Protein AF-A0A3S4N6G3-F1 (afdb_monomer)

Organism: Chryseobacterium gleum (NCBI:txid250)

Mean predicted aligned error: 11.29 Å

Radius of gyration: 18.25 Å; Cα contacts (8 Å, |Δi|>4): 34; chains: 1; bounding box: 28×21×59 Å

Solvent-accessible surface area (backbone atoms only — not comparable to full-atom values): 4922 Å² total; per-residue (Å²): 139,83,71,60,64,65,52,52,51,52,50,51,52,51,52,51,52,52,48,51,50,51,50,51,49,51,54,49,51,54,47,55,56,48,60,73,65,45,66,82,90,52,53,70,70,48,54,59,53,55,78,69,55,57,79,93,46,47,66,62,41,53,50,39,25,69,77,70,37,52,62,68,56,30,49,53,51,50,35,70,74,67,71,113

Sequence (84 aa):
MENNIGKSANCAANAFMDFHKALYQCCSLEYNELKKVCDPDDLQNNEELFFLIPDEYNQEFINLVTVGCSIKQAYELLKEAYEF

pLDDT: mean 73.21, std 10.8, range [48.84, 92.44]

Foldseek 3Di:
DPPDPVVVVVVVVVVVVVVVVVVCVVCVVLLVLLCVLEDVVPVPVLVVLVVVDPPVCSVVLSVCSVVPDHSVRSSVVCCVVPVD

Structure (mmCIF, N/CA/C/O backbone):
data_AF-A0A3S4N6G3-F1
#
_entry.id   AF-A0A3S4N6G3-F1
#
loop_
_atom_site.group_PDB
_atom_site.id
_atom_site.type_symbol
_atom_site.label_atom_id
_atom_site.label_alt_id
_atom_site.label_comp_id
_atom_site.label_asym_id
_atom_site.label_entity_id
_atom_site.label_seq_id
_atom_site.pdbx_PDB_ins_code
_atom_site.Cartn_x
_atom_site.Cartn_y
_atom_site.Cartn_z
_atom_site.occupancy
_atom_site.B_iso_or_equiv
_atom_site.auth_seq_id
_atom_site.auth_comp_id
_atom_site.auth_asym_id
_atom_site.auth_atom_id
_atom_site.pdbx_PDB_model_num
ATOM 1 N N . MET A 1 1 ? 12.804 6.933 -44.788 1.00 48.84 1 MET A N 1
ATOM 2 C CA . MET A 1 1 ? 13.271 6.587 -43.424 1.00 48.84 1 MET A CA 1
ATOM 3 C C . MET A 1 1 ? 12.125 6.780 -42.424 1.00 48.84 1 MET A C 1
ATOM 5 O O . MET A 1 1 ? 12.270 7.512 -41.459 1.00 48.84 1 MET A O 1
ATOM 9 N N . GLU A 1 2 ? 10.969 6.144 -42.642 1.00 51.38 2 GLU A N 1
ATOM 10 C CA . GLU A 1 2 ? 9.723 6.524 -41.938 1.00 51.38 2 GLU A CA 1
ATOM 11 C C . GLU A 1 2 ? 9.232 5.515 -40.889 1.00 51.38 2 GLU A C 1
ATOM 13 O O . GLU A 1 2 ? 8.182 5.707 -40.296 1.00 51.38 2 GLU A O 1
ATOM 18 N N . ASN A 1 3 ? 9.989 4.455 -40.588 1.00 52.28 3 ASN A N 1
ATOM 19 C CA . ASN A 1 3 ? 9.461 3.331 -39.798 1.00 52.28 3 ASN A CA 1
ATOM 20 C C . ASN A 1 3 ? 10.023 3.185 -38.372 1.00 52.28 3 ASN A C 1
ATOM 22 O O . ASN A 1 3 ? 9.710 2.208 -37.696 1.00 52.28 3 ASN A O 1
ATOM 26 N N . ASN A 1 4 ? 10.854 4.126 -37.908 1.00 60.28 4 ASN A N 1
ATOM 27 C CA . ASN A 1 4 ? 11.502 4.017 -36.592 1.00 60.28 4 ASN A CA 1
ATOM 28 C C . ASN A 1 4 ? 10.755 4.760 -35.479 1.00 60.28 4 ASN A C 1
ATOM 30 O O . ASN A 1 4 ? 10.669 4.254 -34.368 1.00 60.28 4 ASN A O 1
ATOM 34 N N . ILE A 1 5 ? 10.154 5.917 -35.769 1.00 60.56 5 ILE A N 1
ATOM 35 C CA . ILE A 1 5 ? 9.487 6.734 -34.742 1.00 60.56 5 ILE A CA 1
ATOM 36 C C . ILE A 1 5 ? 8.183 6.072 -34.277 1.00 60.56 5 ILE A C 1
ATOM 38 O O . ILE A 1 5 ? 7.957 5.954 -33.077 1.00 60.56 5 ILE A O 1
ATOM 42 N N . GLY A 1 6 ? 7.365 5.559 -35.205 1.00 64.12 6 GLY A N 1
ATOM 43 C CA . GLY A 1 6 ? 6.119 4.859 -34.865 1.00 64.12 6 GLY A CA 1
ATOM 44 C C . GLY A 1 6 ? 6.344 3.557 -34.087 1.00 64.12 6 GLY A C 1
ATOM 45 O O . GLY A 1 6 ? 5.585 3.243 -33.173 1.00 64.12 6 GLY A O 1
ATOM 46 N N . LYS A 1 7 ? 7.429 2.827 -34.382 1.00 68.12 7 LYS A N 1
ATOM 47 C CA . LYS A 1 7 ? 7.828 1.647 -33.600 1.00 68.12 7 LYS A CA 1
ATOM 48 C C . LYS A 1 7 ? 8.308 2.026 -32.202 1.00 68.12 7 LYS A C 1
ATOM 50 O O . LYS A 1 7 ? 7.856 1.417 -31.240 1.00 68.12 7 LYS A O 1
ATOM 55 N N . SER A 1 8 ? 9.159 3.043 -32.079 1.00 71.06 8 SER A N 1
ATOM 56 C CA . SER A 1 8 ? 9.638 3.511 -30.773 1.00 71.06 8 SER A CA 1
ATOM 57 C C . SER A 1 8 ? 8.510 4.062 -29.898 1.00 71.06 8 SER A C 1
ATOM 59 O O . SER A 1 8 ? 8.472 3.764 -28.708 1.00 71.06 8 SER A O 1
ATOM 61 N N . ALA A 1 9 ? 7.557 4.799 -30.476 1.00 74.06 9 ALA A N 1
ATOM 62 C CA . ALA A 1 9 ? 6.394 5.315 -29.756 1.00 74.06 9 ALA A CA 1
ATOM 63 C C . ALA A 1 9 ? 5.472 4.189 -29.259 1.00 74.06 9 ALA A C 1
ATOM 65 O O . ALA A 1 9 ? 5.061 4.201 -28.102 1.00 74.06 9 ALA A O 1
ATOM 66 N N . ASN A 1 10 ? 5.211 3.174 -30.091 1.00 77.50 10 ASN A N 1
ATOM 67 C CA . ASN A 1 10 ? 4.428 2.007 -29.678 1.00 77.50 10 ASN A CA 1
ATOM 68 C C . ASN A 1 10 ? 5.139 1.180 -28.598 1.00 77.50 10 ASN A C 1
ATOM 70 O O . ASN A 1 10 ? 4.494 0.719 -27.660 1.00 77.50 10 ASN A O 1
ATOM 74 N N . CYS A 1 11 ? 6.463 1.019 -28.682 1.00 79.75 11 CYS A N 1
ATOM 75 C CA . CYS A 1 11 ? 7.232 0.359 -27.627 1.00 79.75 11 CYS A CA 1
ATOM 76 C C . CYS A 1 11 ? 7.161 1.130 -26.301 1.00 79.75 11 CYS A C 1
ATOM 78 O O . CYS A 1 11 ? 6.954 0.514 -25.259 1.00 79.75 11 CYS A O 1
ATOM 80 N N . ALA A 1 12 ? 7.281 2.460 -26.334 1.00 77.56 12 ALA A N 1
ATOM 81 C CA . ALA A 1 12 ? 7.173 3.295 -25.140 1.00 77.56 12 ALA A CA 1
ATOM 82 C C . ALA A 1 12 ? 5.767 3.235 -24.516 1.00 77.56 12 ALA A C 1
ATOM 84 O O . ALA A 1 12 ? 5.645 3.092 -23.302 1.00 77.56 12 ALA A O 1
ATOM 85 N N . ALA A 1 13 ? 4.711 3.278 -25.334 1.00 76.88 13 ALA A N 1
ATOM 86 C CA . ALA A 1 13 ? 3.331 3.162 -24.863 1.00 76.88 13 ALA A CA 1
ATOM 87 C C . ALA A 1 13 ? 3.052 1.798 -24.209 1.00 76.88 13 ALA A C 1
ATOM 89 O O . ALA A 1 13 ? 2.468 1.742 -23.128 1.00 76.88 13 ALA A O 1
ATOM 90 N N . ASN A 1 14 ? 3.526 0.705 -24.814 1.00 84.69 14 ASN A N 1
ATOM 91 C CA . ASN A 1 14 ? 3.381 -0.635 -24.242 1.00 84.69 14 ASN A CA 1
ATOM 92 C C . ASN A 1 14 ? 4.158 -0.778 -22.927 1.00 84.69 14 ASN A C 1
ATOM 94 O O . ASN A 1 14 ? 3.598 -1.253 -21.944 1.00 84.69 14 ASN A O 1
ATOM 98 N N . ALA A 1 15 ? 5.402 -0.292 -22.872 1.00 76.56 15 ALA A N 1
ATOM 99 C CA . ALA A 1 15 ? 6.199 -0.305 -21.646 1.00 76.56 15 ALA A CA 1
ATOM 100 C C . ALA A 1 15 ? 5.533 0.500 -20.517 1.00 76.56 15 ALA A C 1
ATOM 102 O O . ALA A 1 15 ? 5.518 0.066 -19.368 1.00 76.56 15 ALA A O 1
ATOM 103 N N . PHE A 1 16 ? 4.927 1.643 -20.843 1.00 74.69 16 PHE A N 1
ATOM 104 C CA . PHE A 1 16 ? 4.193 2.461 -19.880 1.00 74.69 16 PHE A CA 1
ATOM 105 C C . PHE A 1 16 ? 2.928 1.764 -19.359 1.00 74.69 16 PHE A C 1
ATOM 107 O O . PHE A 1 16 ? 2.644 1.808 -18.161 1.00 74.69 16 PHE A O 1
ATOM 114 N N . MET A 1 17 ? 2.180 1.092 -20.238 1.00 78.94 17 MET A N 1
ATOM 115 C CA . MET A 1 17 ? 1.018 0.297 -19.839 1.00 78.94 17 MET A CA 1
ATOM 116 C C . MET A 1 17 ? 1.408 -0.889 -18.957 1.00 78.94 17 MET A C 1
ATOM 118 O O . MET A 1 17 ? 0.722 -1.170 -17.978 1.00 78.94 17 MET A O 1
ATOM 122 N N . ASP A 1 18 ? 2.494 -1.581 -19.287 1.00 70.88 18 ASP A N 1
ATOM 123 C CA . ASP A 1 18 ? 2.959 -2.726 -18.507 1.00 70.88 18 ASP A CA 1
ATOM 124 C C . ASP A 1 18 ? 3.513 -2.292 -17.146 1.00 70.88 18 ASP A C 1
ATOM 126 O O . ASP A 1 18 ? 3.241 -2.955 -16.148 1.00 70.88 18 ASP A O 1
ATOM 130 N N . PHE A 1 19 ? 4.158 -1.124 -17.070 1.00 75.44 19 PHE A N 1
ATOM 131 C CA . PHE A 1 19 ? 4.503 -0.485 -15.800 1.00 75.44 19 PHE A CA 1
ATOM 132 C C . PHE A 1 19 ? 3.260 -0.201 -14.943 1.00 75.44 19 PHE A C 1
ATOM 134 O O . PHE A 1 19 ? 3.226 -0.586 -13.780 1.00 75.44 19 PHE A O 1
ATOM 141 N N . HIS A 1 20 ? 2.206 0.397 -15.511 1.00 64.19 20 HIS A N 1
ATOM 142 C CA . HIS A 1 20 ? 0.975 0.682 -14.758 1.00 64.19 20 HIS A CA 1
ATOM 143 C C . HIS A 1 20 ? 0.269 -0.589 -14.279 1.00 64.19 20 HIS A C 1
ATOM 145 O O . HIS A 1 20 ? -0.269 -0.61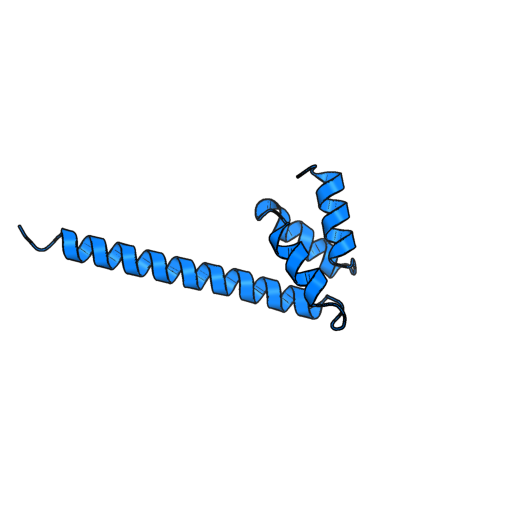2 -13.176 1.00 64.19 20 HIS A O 1
ATOM 151 N N . LYS A 1 21 ? 0.284 -1.662 -15.077 1.00 59.44 21 LYS A N 1
ATOM 152 C CA . LYS A 1 21 ? -0.253 -2.963 -14.657 1.00 59.44 21 LYS A CA 1
ATOM 153 C C . LYS A 1 21 ? 0.565 -3.574 -13.526 1.00 59.44 21 LYS A C 1
ATOM 155 O O . LYS A 1 21 ? -0.029 -4.089 -12.585 1.00 59.44 21 LYS A O 1
ATOM 160 N N . ALA A 1 22 ? 1.894 -3.519 -13.619 1.00 53.16 22 ALA A N 1
ATOM 161 C CA . ALA A 1 22 ? 2.786 -4.027 -12.584 1.00 53.16 22 ALA A CA 1
ATOM 162 C C . ALA A 1 22 ? 2.613 -3.244 -11.276 1.00 53.16 22 ALA A C 1
ATOM 164 O O . ALA A 1 22 ? 2.463 -3.856 -10.224 1.00 53.16 22 ALA A O 1
ATOM 165 N N . LEU A 1 23 ? 2.530 -1.914 -11.361 1.00 59.81 23 LEU A N 1
ATOM 166 C CA . LEU A 1 23 ? 2.237 -1.036 -10.230 1.00 59.81 23 LEU A CA 1
ATOM 167 C C . LEU A 1 23 ? 0.889 -1.396 -9.597 1.00 59.81 23 LEU A C 1
ATOM 169 O O . LEU A 1 23 ? 0.820 -1.667 -8.405 1.00 59.81 23 LEU A O 1
ATOM 173 N N . TYR A 1 24 ? -0.170 -1.499 -10.404 1.00 59.31 24 TYR A N 1
ATOM 174 C CA . TYR A 1 24 ? -1.495 -1.868 -9.911 1.00 59.31 24 TYR A CA 1
ATOM 175 C C . TYR A 1 24 ? -1.521 -3.269 -9.284 1.00 59.31 24 TYR A C 1
ATOM 177 O O . TYR A 1 24 ? -2.180 -3.470 -8.270 1.00 59.31 24 TYR A O 1
ATOM 185 N N . GLN A 1 25 ? -0.802 -4.244 -9.849 1.00 53.66 25 GLN A N 1
ATOM 186 C CA . GLN A 1 25 ? -0.684 -5.581 -9.264 1.00 53.66 25 GLN A CA 1
ATOM 187 C C . GLN A 1 25 ? 0.076 -5.575 -7.942 1.00 53.66 25 GLN A C 1
ATOM 189 O O . GLN A 1 25 ? -0.368 -6.256 -7.023 1.00 53.66 25 GLN A O 1
ATOM 194 N N . CYS A 1 26 ? 1.174 -4.825 -7.837 1.00 55.78 26 CYS A N 1
ATOM 195 C CA . CYS A 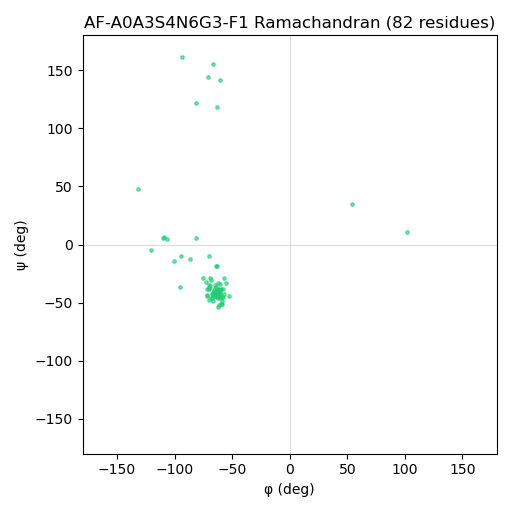1 26 ? 1.947 -4.707 -6.601 1.00 55.78 26 CYS A CA 1
ATOM 196 C C . CYS A 1 26 ? 1.081 -4.083 -5.506 1.00 55.78 26 CYS A C 1
ATOM 198 O O . CYS A 1 26 ? 0.812 -4.733 -4.498 1.00 55.78 26 CYS A O 1
ATOM 200 N N . CYS A 1 27 ? 0.489 -2.917 -5.790 1.00 61.97 27 CYS A N 1
ATOM 201 C CA . CYS A 1 27 ? -0.409 -2.237 -4.863 1.00 61.97 27 CYS A CA 1
ATOM 202 C C . CYS A 1 27 ? -1.627 -3.100 -4.508 1.00 61.97 27 CYS A C 1
ATOM 204 O O . CYS A 1 27 ? -2.060 -3.108 -3.365 1.00 61.97 27 CYS A O 1
ATOM 206 N N . SER A 1 28 ? -2.189 -3.860 -5.456 1.00 61.72 28 SER A N 1
ATOM 207 C CA . SER A 1 28 ? -3.341 -4.731 -5.194 1.00 61.72 28 SER A CA 1
ATOM 208 C C . SER A 1 28 ? -2.980 -5.965 -4.364 1.00 61.72 28 SER A C 1
ATOM 210 O O . SER A 1 28 ? -3.775 -6.379 -3.522 1.00 61.72 28 SER A O 1
ATOM 212 N N . LEU A 1 29 ? -1.814 -6.574 -4.585 1.00 64.81 29 LEU A N 1
ATOM 213 C CA . LEU A 1 29 ? -1.327 -7.701 -3.785 1.00 64.81 29 LEU A CA 1
ATOM 214 C C . LEU A 1 29 ? -1.024 -7.251 -2.358 1.00 64.81 29 LEU A C 1
ATOM 216 O O . LEU A 1 29 ? -1.518 -7.861 -1.415 1.00 64.81 29 LEU A O 1
ATOM 220 N N . GLU A 1 30 ? -0.296 -6.148 -2.212 1.00 66.19 30 GLU A N 1
ATOM 221 C CA . GLU A 1 30 ? 0.045 -5.551 -0.921 1.00 66.19 30 GLU A CA 1
ATOM 222 C C . GLU A 1 30 ? -1.215 -5.107 -0.170 1.00 66.19 30 GLU A C 1
ATOM 224 O O . GLU A 1 30 ? -1.384 -5.444 0.999 1.00 66.19 30 GLU A O 1
ATOM 229 N N . TYR A 1 31 ? -2.171 -4.476 -0.861 1.00 64.69 31 TYR A N 1
ATOM 230 C CA . TYR A 1 31 ? -3.472 -4.113 -0.296 1.00 64.69 31 TYR A CA 1
ATOM 231 C C . TYR A 1 31 ? -4.285 -5.333 0.150 1.00 64.69 31 TYR A C 1
ATOM 233 O O . TYR A 1 31 ? -4.898 -5.320 1.215 1.00 64.69 31 TYR A O 1
ATOM 241 N N . ASN A 1 32 ? -4.308 -6.409 -0.642 1.00 64.88 32 ASN A N 1
ATOM 242 C CA . ASN A 1 32 ? -5.042 -7.623 -0.283 1.00 64.88 32 ASN A CA 1
ATOM 243 C C . ASN A 1 32 ? -4.412 -8.358 0.903 1.00 64.88 32 ASN A C 1
ATOM 245 O O . ASN A 1 32 ? -5.149 -8.925 1.709 1.00 64.88 32 ASN A O 1
ATOM 249 N N . GLU A 1 33 ? -3.083 -8.366 1.016 1.00 66.44 33 GLU A N 1
ATOM 250 C CA . GLU A 1 33 ? -2.415 -8.906 2.199 1.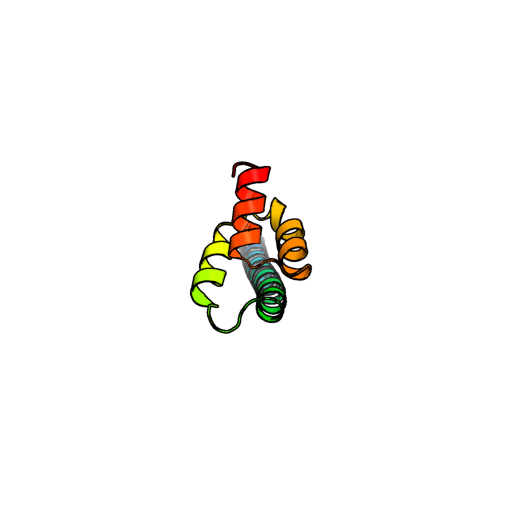00 66.44 33 GLU A CA 1
ATOM 251 C C . GLU A 1 33 ? -2.698 -8.029 3.420 1.00 66.44 33 GLU A C 1
ATOM 253 O O . GLU A 1 33 ? -3.155 -8.555 4.430 1.00 66.44 33 GLU A O 1
ATOM 258 N N . LEU A 1 34 ? -2.590 -6.702 3.306 1.00 64.56 34 LEU A N 1
ATOM 259 C CA . LEU A 1 34 ? -2.934 -5.773 4.387 1.00 64.56 34 LEU A CA 1
ATOM 260 C C . LEU A 1 34 ? -4.389 -5.933 4.845 1.00 64.56 34 LEU A C 1
ATOM 262 O O . LEU A 1 34 ? -4.646 -6.071 6.040 1.00 64.56 34 LEU A O 1
ATOM 266 N N . LYS A 1 35 ? -5.346 -6.038 3.917 1.00 64.50 35 LYS A N 1
ATOM 267 C CA . LYS A 1 35 ? -6.769 -6.257 4.221 1.00 64.50 35 LYS A CA 1
ATOM 268 C C . LYS A 1 35 ? -7.034 -7.521 5.048 1.00 64.50 35 LYS A C 1
ATOM 270 O O . LYS A 1 35 ? -8.017 -7.560 5.780 1.00 64.50 35 LYS A O 1
ATOM 275 N N . LYS A 1 36 ? -6.198 -8.559 4.940 1.00 65.00 36 LYS A N 1
ATOM 276 C CA . LYS A 1 36 ? -6.351 -9.790 5.738 1.00 65.00 36 LYS A CA 1
ATOM 277 C C . LYS A 1 36 ? -5.918 -9.617 7.189 1.00 65.00 36 LYS A C 1
ATOM 279 O O . LYS A 1 36 ? -6.409 -10.352 8.041 1.00 65.00 36 LYS A O 1
ATOM 284 N N . VAL A 1 37 ? -4.979 -8.713 7.456 1.00 61.47 37 VAL A N 1
ATOM 285 C CA . VAL A 1 37 ? -4.391 -8.536 8.792 1.00 61.47 37 VAL A CA 1
ATOM 286 C C . VAL A 1 37 ? -4.986 -7.340 9.540 1.00 61.47 37 VAL A C 1
ATOM 288 O O . VAL A 1 37 ? -4.813 -7.218 10.750 1.00 61.47 37 VAL A O 1
ATOM 291 N N . CYS A 1 38 ? -5.695 -6.460 8.834 1.00 66.44 38 CYS A N 1
ATOM 292 C CA . CYS A 1 38 ? -6.266 -5.243 9.400 1.0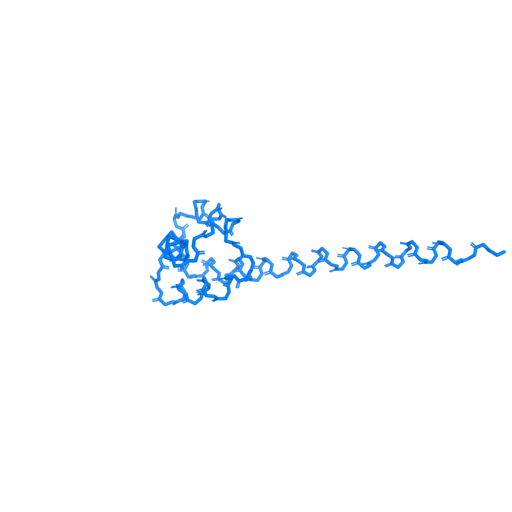0 66.44 38 CYS A CA 1
ATOM 293 C C . CYS A 1 38 ? -7.711 -5.426 9.860 1.00 66.44 38 CYS A C 1
ATOM 295 O O . CYS A 1 38 ? -8.413 -6.343 9.436 1.00 66.44 38 CYS A O 1
ATOM 297 N N . ASP A 1 39 ? -8.149 -4.510 10.720 1.00 66.00 39 ASP A N 1
ATOM 298 C CA . ASP A 1 39 ? -9.522 -4.454 11.207 1.00 66.00 39 ASP A CA 1
ATOM 299 C C . ASP A 1 39 ? -10.496 -4.185 10.038 1.00 66.00 39 ASP A C 1
ATOM 301 O O . ASP A 1 39 ? -10.384 -3.139 9.383 1.00 66.00 39 ASP A O 1
ATOM 305 N N . PRO A 1 40 ? -11.433 -5.109 9.741 1.00 59.91 40 PRO A N 1
ATOM 306 C CA . PRO A 1 40 ? -12.403 -4.932 8.666 1.00 59.91 40 PRO A CA 1
ATOM 307 C C . PRO A 1 40 ? -13.368 -3.762 8.902 1.00 59.91 40 PRO A C 1
ATOM 309 O O . PRO A 1 40 ? -13.968 -3.293 7.932 1.00 59.91 40 PRO A O 1
ATOM 312 N N . ASP A 1 41 ? -13.509 -3.282 10.141 1.00 65.31 41 ASP A N 1
ATOM 313 C CA . ASP A 1 41 ? -14.469 -2.237 10.499 1.00 65.31 41 ASP A CA 1
ATOM 314 C C . ASP A 1 41 ? -13.924 -0.806 10.294 1.00 65.31 41 ASP A C 1
ATOM 316 O O . ASP A 1 41 ? -14.711 0.141 10.262 1.00 65.31 41 ASP A O 1
ATOM 320 N N . ASP A 1 42 ? -12.611 -0.629 10.076 1.00 69.44 42 ASP A N 1
ATOM 321 C CA . ASP A 1 42 ? -11.980 0.684 9.830 1.00 69.44 42 ASP A CA 1
ATOM 322 C C . ASP A 1 42 ? -11.040 0.688 8.608 1.00 69.44 42 ASP A C 1
ATOM 324 O O . ASP A 1 42 ? -9.899 1.148 8.636 1.00 69.44 42 ASP A O 1
ATOM 328 N N . LEU A 1 43 ? -11.520 0.133 7.493 1.00 64.44 43 LEU A N 1
ATOM 329 C CA . LEU A 1 43 ? -10.777 0.086 6.227 1.00 64.44 43 LEU A CA 1
ATOM 330 C C . LEU A 1 43 ? -10.431 1.477 5.672 1.00 64.44 43 LEU A C 1
ATOM 332 O O . LEU A 1 43 ? -9.370 1.642 5.077 1.00 64.44 43 LEU A O 1
ATOM 336 N N . GLN A 1 44 ? -11.296 2.473 5.872 1.00 67.50 44 GLN A N 1
ATOM 337 C CA . GLN A 1 44 ? -11.134 3.795 5.264 1.00 67.50 44 GLN A CA 1
ATOM 338 C C . GLN A 1 44 ? -9.956 4.578 5.863 1.00 67.50 44 GLN A C 1
ATOM 340 O O . GLN A 1 44 ? -9.126 5.082 5.110 1.00 67.50 44 GLN A O 1
ATOM 345 N N . ASN A 1 45 ? -9.832 4.641 7.195 1.00 65.44 45 ASN A N 1
ATOM 346 C CA . ASN A 1 45 ? -8.695 5.328 7.827 1.00 65.44 45 ASN A CA 1
ATOM 347 C C . ASN A 1 45 ? -7.378 4.571 7.601 1.00 65.44 45 ASN A C 1
ATOM 349 O O . ASN A 1 45 ? -6.301 5.163 7.548 1.00 65.44 45 ASN A O 1
ATOM 353 N N . ASN A 1 46 ? -7.468 3.251 7.458 1.00 69.81 46 ASN A N 1
ATOM 354 C CA . ASN A 1 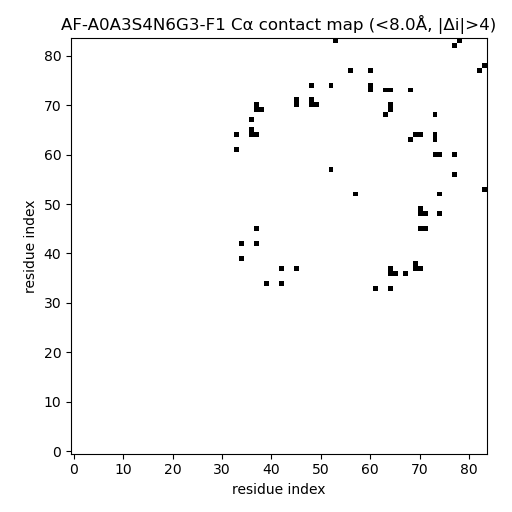46 ? -6.330 2.385 7.191 1.00 69.81 46 ASN A CA 1
ATOM 355 C C . ASN A 1 46 ? -5.765 2.567 5.772 1.00 69.81 46 ASN A C 1
ATOM 357 O O . ASN A 1 46 ? -4.550 2.534 5.587 1.00 69.81 46 ASN A O 1
ATOM 361 N N . GLU A 1 47 ? -6.627 2.792 4.779 1.00 70.38 47 GLU A N 1
ATOM 362 C CA . GLU A 1 47 ? -6.227 3.016 3.386 1.00 70.38 47 GLU A CA 1
ATOM 363 C C . GLU A 1 47 ? -5.528 4.372 3.194 1.00 70.38 47 GLU A C 1
ATOM 365 O O . GLU A 1 47 ? -4.524 4.450 2.490 1.00 70.38 47 GLU A O 1
ATOM 370 N N . GLU A 1 48 ? -5.979 5.429 3.875 1.00 70.69 48 GLU A N 1
ATOM 371 C CA . GLU A 1 48 ? -5.331 6.749 3.810 1.00 70.69 48 GLU A CA 1
ATOM 372 C C . GLU A 1 48 ? -3.892 6.728 4.352 1.00 70.69 48 GLU A C 1
ATOM 374 O O . GLU A 1 48 ? -3.009 7.356 3.770 1.00 70.69 48 GLU A O 1
ATOM 379 N N . LEU A 1 49 ? -3.635 5.975 5.427 1.00 73.38 49 LEU A N 1
ATOM 380 C CA . LEU A 1 49 ? -2.302 5.853 6.030 1.00 73.38 49 LEU A CA 1
ATOM 381 C C . LEU A 1 49 ? -1.314 5.101 5.136 1.00 73.38 49 LEU A C 1
ATOM 383 O O . LEU A 1 49 ? -0.124 5.406 5.160 1.00 73.38 49 LEU A O 1
ATOM 387 N N . PHE A 1 50 ? -1.794 4.160 4.321 1.00 68.25 50 PHE A N 1
ATOM 388 C CA . PHE A 1 50 ? -0.951 3.418 3.385 1.00 68.25 50 PHE A CA 1
ATOM 389 C C . PHE A 1 50 ? -0.272 4.348 2.373 1.00 68.25 50 PHE A C 1
ATOM 391 O O . PHE A 1 50 ? 0.924 4.231 2.135 1.00 68.25 50 PHE A O 1
ATOM 398 N N . PHE A 1 51 ? -1.000 5.336 1.845 1.00 71.81 51 PHE A N 1
ATOM 399 C CA . PHE A 1 51 ? -0.442 6.304 0.894 1.00 71.81 51 PHE A CA 1
ATOM 400 C C . PHE A 1 51 ? 0.566 7.282 1.511 1.00 71.81 51 PHE A C 1
ATOM 402 O O . PHE A 1 51 ? 1.212 8.032 0.779 1.00 71.81 51 PHE A O 1
ATOM 409 N N . LEU A 1 52 ? 0.682 7.308 2.841 1.00 78.19 52 LEU A N 1
ATOM 410 C CA . LEU A 1 52 ? 1.645 8.139 3.560 1.00 78.19 52 LEU A CA 1
ATOM 411 C C . LEU A 1 52 ? 2.939 7.391 3.894 1.00 78.19 52 LEU A C 1
ATOM 413 O O . LEU A 1 52 ? 3.883 8.034 4.343 1.00 78.19 52 LEU A O 1
ATOM 417 N N . ILE A 1 53 ? 2.985 6.067 3.707 1.00 81.12 53 ILE A N 1
ATOM 418 C CA . ILE A 1 53 ? 4.186 5.257 3.925 1.00 81.12 53 ILE A CA 1
ATOM 419 C C . ILE A 1 53 ? 5.085 5.376 2.682 1.00 81.12 53 ILE A C 1
ATOM 421 O O . ILE A 1 53 ? 4.645 5.038 1.583 1.00 81.12 53 ILE A O 1
ATOM 425 N N . PRO A 1 54 ? 6.339 5.839 2.820 1.00 82.00 54 PRO A N 1
ATOM 426 C CA . PRO A 1 54 ? 7.316 5.783 1.741 1.00 82.00 54 PRO A CA 1
ATOM 427 C C . PRO A 1 54 ? 7.596 4.343 1.296 1.00 82.00 54 PRO A C 1
ATOM 429 O O . PRO A 1 54 ? 7.735 3.445 2.129 1.00 82.00 54 PRO A O 1
ATOM 432 N N . ASP A 1 55 ? 7.761 4.144 -0.015 1.00 78.25 55 ASP A N 1
ATOM 433 C CA . ASP A 1 55 ? 7.933 2.818 -0.625 1.00 78.25 55 ASP A CA 1
ATOM 434 C C . ASP A 1 55 ? 9.102 2.016 -0.028 1.00 78.25 55 ASP A C 1
ATOM 436 O O . ASP A 1 55 ? 9.034 0.790 0.088 1.00 78.25 55 ASP A O 1
ATOM 440 N N . GLU A 1 56 ? 10.175 2.696 0.384 1.00 81.06 56 GLU A N 1
ATOM 441 C CA . GLU A 1 56 ? 11.347 2.072 1.009 1.00 81.06 56 GLU A CA 1
ATOM 442 C C . GLU A 1 56 ? 11.054 1.378 2.349 1.00 81.06 56 GLU A C 1
ATOM 444 O O . GLU A 1 56 ? 11.827 0.507 2.743 1.00 81.06 56 GLU A O 1
ATOM 449 N N . TYR A 1 57 ? 9.935 1.703 3.007 1.00 85.00 57 TYR A N 1
ATOM 450 C CA . TYR A 1 57 ? 9.525 1.135 4.297 1.00 85.00 57 TYR A CA 1
ATOM 451 C C . TYR A 1 57 ? 8.352 0.149 4.192 1.00 85.00 57 TYR A C 1
ATOM 453 O O . TYR A 1 57 ? 7.869 -0.345 5.215 1.00 85.00 57 TYR A O 1
ATOM 461 N N . ASN A 1 58 ? 7.887 -0.180 2.979 1.00 79.94 58 ASN A N 1
ATOM 462 C CA . ASN A 1 58 ? 6.735 -1.070 2.785 1.00 79.94 58 AS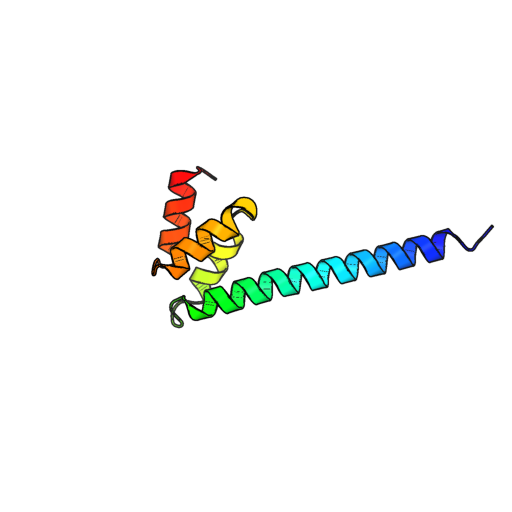N A CA 1
ATOM 463 C C . ASN A 1 58 ? 6.942 -2.448 3.427 1.00 79.94 58 ASN A C 1
ATOM 465 O O . ASN A 1 58 ? 6.017 -3.005 4.020 1.00 79.94 58 ASN A O 1
ATOM 469 N N . GLN A 1 59 ? 8.157 -3.000 3.368 1.00 80.81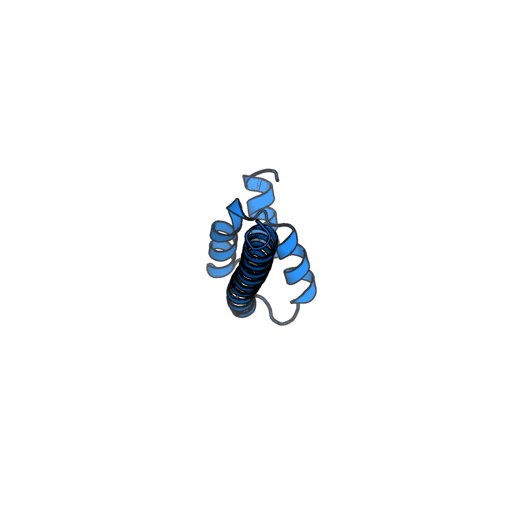 59 GLN A N 1
ATOM 470 C CA . GLN A 1 59 ? 8.426 -4.316 3.943 1.00 80.81 59 GLN A CA 1
ATOM 471 C C . GLN A 1 59 ? 8.423 -4.295 5.480 1.00 80.81 59 GLN A C 1
ATOM 473 O O . GLN A 1 59 ? 7.834 -5.194 6.088 1.00 80.81 59 GLN A O 1
ATOM 478 N N . GLU A 1 60 ? 9.036 -3.294 6.125 1.00 85.38 60 GLU A N 1
ATOM 479 C CA . GLU A 1 60 ? 8.924 -3.118 7.579 1.00 85.38 60 GLU A CA 1
ATOM 480 C C . GLU A 1 60 ? 7.473 -2.887 8.012 1.00 85.38 60 GLU A C 1
ATOM 482 O O . GLU A 1 60 ? 7.031 -3.483 8.997 1.00 85.38 60 GLU A O 1
ATOM 487 N N . PHE A 1 61 ? 6.716 -2.085 7.262 1.00 85.88 61 PHE A N 1
ATOM 488 C CA . PHE A 1 61 ? 5.305 -1.830 7.538 1.00 85.88 61 PHE A CA 1
ATOM 489 C C . PHE A 1 61 ? 4.478 -3.118 7.509 1.00 85.88 61 PHE A C 1
ATOM 491 O O . PHE A 1 61 ? 3.794 -3.436 8.485 1.00 85.88 61 PHE A O 1
ATOM 498 N N . ILE A 1 62 ? 4.600 -3.914 6.440 1.00 80.75 62 ILE A N 1
ATOM 499 C CA . ILE A 1 62 ? 3.915 -5.209 6.322 1.00 80.75 62 ILE A CA 1
ATOM 500 C C . ILE A 1 62 ? 4.290 -6.123 7.490 1.00 80.75 62 ILE A C 1
ATOM 502 O O . ILE A 1 62 ? 3.414 -6.766 8.070 1.00 80.75 62 ILE A O 1
ATOM 506 N N . ASN A 1 63 ? 5.566 -6.168 7.877 1.00 83.00 63 ASN A N 1
ATOM 507 C CA . ASN A 1 63 ? 6.016 -6.996 8.993 1.00 83.00 63 ASN A CA 1
ATOM 508 C C . ASN A 1 63 ? 5.372 -6.566 10.319 1.00 83.00 63 ASN A C 1
ATOM 510 O O . ASN A 1 63 ? 4.883 -7.425 11.052 1.00 83.00 63 ASN A O 1
ATOM 514 N N . LEU A 1 64 ? 5.331 -5.261 10.613 1.00 83.62 64 LEU A N 1
ATOM 515 C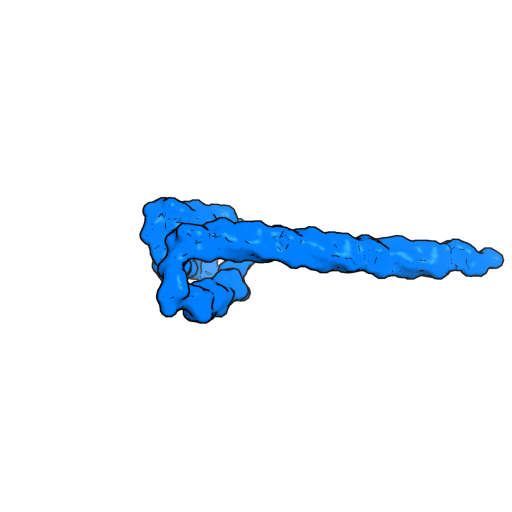 CA . LEU A 1 64 ? 4.711 -4.717 11.827 1.00 83.62 64 LEU A CA 1
ATOM 516 C C . LEU A 1 64 ? 3.221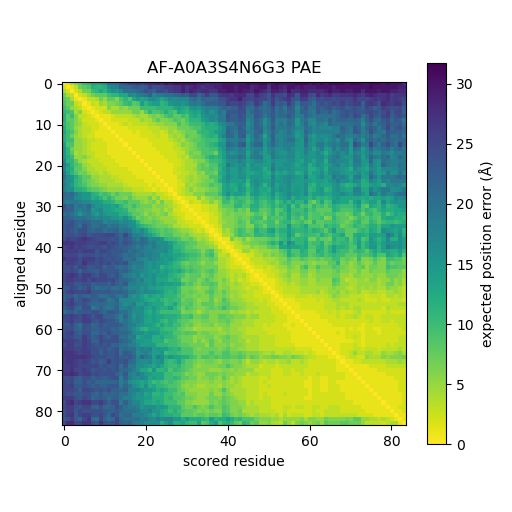 -5.054 11.900 1.00 83.62 64 LEU A C 1
ATOM 518 O O . LEU A 1 64 ? 2.738 -5.531 12.928 1.00 83.62 64 LEU A O 1
ATOM 522 N N . VAL A 1 65 ? 2.493 -4.872 10.799 1.00 81.00 65 VAL A N 1
ATOM 523 C CA . VAL A 1 65 ? 1.069 -5.217 10.756 1.00 81.00 65 VAL A CA 1
ATOM 524 C C . VAL A 1 65 ? 0.878 -6.733 10.907 1.00 81.00 65 VAL A C 1
ATOM 526 O O . VAL A 1 65 ? 0.030 -7.184 11.674 1.00 81.00 65 VAL A O 1
ATOM 529 N N . THR A 1 66 ? 1.736 -7.539 10.272 1.00 78.44 66 THR A N 1
ATOM 530 C CA . THR A 1 66 ? 1.694 -9.014 10.339 1.00 78.44 66 THR A CA 1
ATOM 531 C C . THR A 1 66 ? 1.908 -9.560 11.750 1.00 78.44 66 THR A C 1
ATOM 533 O O . THR A 1 66 ? 1.311 -10.574 12.112 1.00 78.44 66 THR A O 1
ATOM 536 N N . VAL A 1 67 ? 2.715 -8.895 12.581 1.00 80.94 67 VAL A N 1
ATOM 537 C CA . VAL A 1 67 ? 2.917 -9.298 13.985 1.00 80.94 67 VAL A CA 1
ATOM 538 C C . VAL A 1 67 ? 1.802 -8.822 14.925 1.00 80.94 67 VAL A C 1
ATOM 540 O O . VAL A 1 67 ? 1.881 -9.050 16.132 1.00 80.94 67 VAL A O 1
ATOM 543 N N . GLY A 1 68 ? 0.744 -8.212 14.383 1.00 74.88 68 GLY A N 1
ATOM 544 C CA . GLY A 1 68 ? -0.464 -7.834 15.113 1.00 74.88 68 GLY A CA 1
ATOM 545 C C . GLY A 1 68 ? -0.555 -6.355 15.482 1.00 74.88 68 GLY A C 1
ATOM 546 O O . GLY A 1 68 ? -1.435 -5.992 16.264 1.00 74.88 68 GLY A O 1
ATOM 547 N N . CYS A 1 69 ? 0.319 -5.488 14.956 1.00 81.25 69 CYS A N 1
ATOM 548 C CA . CYS A 1 69 ? 0.108 -4.047 15.078 1.00 81.25 69 CYS A CA 1
ATOM 549 C C . CYS A 1 69 ? -1.058 -3.600 14.189 1.00 81.25 69 CYS A C 1
ATOM 551 O O . CYS A 1 69 ? -1.217 -4.061 13.061 1.00 81.25 69 CYS A O 1
ATOM 553 N N . SER A 1 70 ? -1.838 -2.630 14.665 1.00 81.94 70 SER A N 1
ATOM 554 C CA . SER A 1 70 ? -2.734 -1.888 13.771 1.00 81.94 70 SER A CA 1
ATOM 555 C C . SER A 1 70 ? -1.921 -1.045 12.781 1.00 81.94 70 SER A C 1
ATOM 557 O O . SER A 1 70 ? -0.805 -0.623 13.095 1.00 81.94 70 SER A O 1
ATOM 559 N N . ILE A 1 71 ? -2.499 -0.727 11.618 1.00 79.19 71 ILE A N 1
ATOM 560 C CA . ILE A 1 71 ? -1.871 0.151 10.613 1.00 79.19 71 ILE A CA 1
ATOM 561 C C . ILE A 1 71 ? -1.435 1.480 11.227 1.00 79.19 71 ILE A C 1
ATOM 563 O O . ILE A 1 71 ? -0.309 1.916 11.010 1.00 79.19 71 ILE A O 1
ATOM 567 N N . LYS A 1 72 ? -2.291 2.095 12.048 1.00 82.81 72 LYS A N 1
ATOM 568 C CA . LYS A 1 72 ? -1.965 3.351 12.727 1.00 82.81 72 LYS A CA 1
ATOM 569 C C . LYS A 1 72 ? -0.734 3.221 13.618 1.00 82.81 72 LYS A C 1
ATOM 571 O O . LYS A 1 72 ? 0.135 4.080 13.581 1.00 82.81 72 LYS A O 1
ATOM 576 N N . GLN A 1 73 ? -0.645 2.151 14.406 1.00 84.94 73 GLN A N 1
ATOM 577 C CA . GLN A 1 73 ? 0.527 1.915 15.251 1.00 84.94 73 GLN A CA 1
ATOM 578 C C . GLN A 1 73 ? 1.779 1.668 14.414 1.00 84.94 73 GLN A C 1
ATOM 580 O O . GLN A 1 73 ? 2.824 2.219 14.733 1.00 84.94 73 GLN A O 1
ATOM 585 N N . ALA A 1 74 ? 1.676 0.875 13.346 1.00 87.12 74 ALA A N 1
ATOM 586 C CA . ALA A 1 74 ? 2.800 0.615 12.455 1.00 87.12 74 ALA A CA 1
ATOM 587 C C . ALA A 1 74 ? 3.298 1.907 11.783 1.00 87.12 74 ALA A C 1
ATOM 589 O O . ALA A 1 74 ? 4.499 2.157 11.774 1.00 87.12 74 ALA A O 1
ATOM 590 N N . TYR A 1 75 ? 2.388 2.756 11.298 1.00 87.38 75 TYR A N 1
ATOM 591 C CA . TYR A 1 75 ? 2.718 4.061 10.727 1.00 87.38 75 TYR A CA 1
ATOM 592 C C . TYR A 1 75 ? 3.400 4.982 11.744 1.00 87.38 75 TYR A C 1
ATOM 594 O O . TYR A 1 75 ? 4.481 5.487 11.462 1.00 87.38 75 TYR A O 1
ATOM 602 N N . GLU A 1 76 ? 2.816 5.175 12.933 1.00 89.12 76 GLU A N 1
ATOM 603 C CA . GLU A 1 76 ? 3.405 6.050 13.958 1.00 89.12 76 GLU A CA 1
ATOM 604 C C . GLU A 1 76 ? 4.784 5.542 14.405 1.00 89.12 76 GLU A C 1
ATOM 606 O O . GLU A 1 76 ? 5.704 6.340 14.551 1.00 89.12 76 GLU A O 1
ATOM 611 N N . LEU A 1 77 ? 4.963 4.221 14.542 1.00 90.88 77 LEU A N 1
ATOM 612 C CA . LEU A 1 77 ? 6.257 3.619 14.877 1.00 90.88 77 LEU A CA 1
ATOM 613 C C . LEU A 1 77 ? 7.310 3.864 13.794 1.00 90.88 77 LEU A C 1
ATOM 615 O O . LEU A 1 77 ? 8.445 4.206 14.118 1.00 90.88 77 LEU A O 1
ATOM 619 N N . LEU A 1 78 ? 6.959 3.686 12.519 1.00 89.75 78 LEU A N 1
ATOM 620 C CA . LEU A 1 78 ? 7.889 3.933 11.417 1.00 89.75 78 LEU A CA 1
ATOM 621 C C . LEU A 1 78 ? 8.215 5.420 11.290 1.00 89.75 78 LEU A C 1
ATOM 623 O O . LEU A 1 78 ? 9.379 5.782 11.142 1.00 89.75 78 LEU A O 1
ATOM 627 N N . LYS A 1 79 ? 7.211 6.285 11.413 1.00 90.81 79 LYS A N 1
ATOM 628 C CA . LYS A 1 79 ? 7.402 7.731 11.389 1.00 90.81 79 LYS A CA 1
ATOM 629 C C . LYS A 1 79 ? 8.297 8.208 12.532 1.00 90.81 79 LYS A C 1
ATOM 631 O O . LYS A 1 79 ? 9.182 9.025 12.308 1.00 90.81 79 LYS A O 1
ATOM 636 N N . GLU A 1 80 ? 8.096 7.699 13.745 1.00 92.44 80 GLU A N 1
ATOM 637 C CA . GLU A 1 80 ? 8.942 8.021 14.899 1.00 92.44 80 GLU A CA 1
ATOM 638 C C . GLU A 1 80 ? 10.373 7.497 14.717 1.00 92.44 80 GLU A C 1
ATOM 640 O O . GLU A 1 80 ? 11.330 8.195 15.045 1.00 92.44 80 GLU A O 1
ATOM 645 N N . ALA A 1 81 ? 10.536 6.287 14.175 1.00 91.00 81 ALA A N 1
ATOM 646 C CA . ALA A 1 81 ? 11.846 5.667 14.000 1.00 91.00 81 ALA A CA 1
ATOM 647 C C . ALA A 1 81 ? 12.685 6.299 12.875 1.00 91.00 81 ALA A C 1
ATOM 649 O O . ALA A 1 81 ? 13.914 6.309 12.975 1.00 91.00 81 ALA A O 1
ATOM 650 N N . TYR A 1 82 ? 12.041 6.788 11.811 1.00 88.75 82 TYR A N 1
ATOM 651 C CA . TYR A 1 82 ? 12.713 7.213 10.578 1.00 88.75 82 TYR A CA 1
ATOM 652 C C . TYR A 1 82 ? 12.485 8.686 10.197 1.00 88.75 82 TYR A C 1
ATOM 654 O O . TYR A 1 82 ? 13.118 9.158 9.257 1.00 88.75 82 TYR A O 1
ATOM 662 N N . GLU A 1 83 ? 11.641 9.418 10.931 1.00 86.62 83 GLU A N 1
ATOM 663 C CA . GLU A 1 83 ? 11.381 10.861 10.771 1.00 86.62 83 GLU A CA 1
ATOM 664 C C . GLU A 1 83 ? 10.975 11.308 9.350 1.00 86.62 83 GLU A C 1
ATOM 666 O O . GLU A 1 83 ? 11.331 12.409 8.918 1.00 86.62 83 GLU A O 1
ATOM 671 N N . PHE A 1 84 ? 10.223 10.478 8.620 1.00 81.38 84 PHE A N 1
ATOM 672 C CA . PHE A 1 84 ? 9.678 10.844 7.305 1.00 81.38 84 PHE A CA 1
ATOM 673 C C . PHE A 1 84 ? 8.349 11.620 7.372 1.00 81.38 84 PHE A C 1
ATOM 675 O O . PHE A 1 84 ? 7.615 11.540 8.391 1.00 81.38 84 PHE A O 1
#

Secondary structure (DSSP, 8-state):
--SSHHHHHHHHHHHHHHHHHHHHHHHHHHHHHHHHHS-GGGHHHHHHHHTTS-GGGHHHHHHHHHTT--HHHHHHHHHHHH--